Protein AF-X1G9B0-F1 (afdb_monomer_lite)

Radius of gyration: 18.04 Å; chains: 1; bounding box: 38×20×42 Å

Organism: NCBI:txid412755

InterPro domains:
  IPR016161 Aldehyde/histidinol dehydrogenase [SSF53720] (5-75)
  IPR016162 Aldehyde dehydrogenase, N-terminal [G3DSA:3.40.605.10] (1-76)

Foldseek 3Di:
DVVVVVVVVVVVVVVVVVVVVVVPDDPVVVVVVVVVVVVVCVVCVVVVQVVLVVVLVVCVVVVHDPVVSVVSHPDDDPPDD

Sequence (81 aa):
MKSAIEELEAKARAAKAASRKMAYLSAEVKNNALHNISNDLLAKKDGILAANQIDYQEAEASGMSAAMLDRLYGNPIPCIP

pLDDT: mean 90.65, std 14.31, range [40.78, 98.38]

Structure (mmCIF, N/CA/C/O backbone):
data_AF-X1G9B0-F1
#
_entry.id   AF-X1G9B0-F1
#
loop_
_atom_site.group_PDB
_atom_site.id
_atom_site.type_symbol
_atom_site.label_atom_id
_atom_site.label_alt_id
_atom_site.label_comp_id
_atom_site.label_asym_id
_atom_site.label_entity_id
_atom_site.label_seq_id
_atom_site.pdbx_PDB_ins_code
_atom_site.Cartn_x
_atom_site.Cartn_y
_atom_site.Cartn_z
_atom_site.occupancy
_atom_site.B_iso_or_equiv
_atom_site.auth_seq_id
_atom_site.auth_comp_id
_atom_site.auth_asym_id
_atom_site.auth_atom_id
_atom_site.pdbx_PDB_model_num
ATOM 1 N N . MET A 1 1 ? 8.305 3.510 23.002 1.00 56.62 1 MET A N 1
ATOM 2 C CA . MET A 1 1 ? 8.461 4.649 22.062 1.00 56.62 1 MET A CA 1
ATOM 3 C C . MET A 1 1 ? 9.709 4.573 21.179 1.00 56.62 1 MET A C 1
ATOM 5 O O . MET A 1 1 ? 9.569 4.929 20.020 1.00 56.62 1 MET A O 1
ATOM 9 N N . LYS A 1 2 ? 10.884 4.098 21.641 1.00 60.75 2 LYS A N 1
ATOM 10 C CA . LYS A 1 2 ? 12.084 3.957 20.775 1.00 60.75 2 LYS A CA 1
ATOM 11 C C . LYS A 1 2 ? 11.843 3.127 19.496 1.00 60.75 2 LYS A C 1
ATOM 13 O O . LYS A 1 2 ? 12.259 3.557 18.429 1.00 60.75 2 LYS A O 1
ATOM 18 N N . SER A 1 3 ? 11.053 2.050 19.572 1.00 86.62 3 SER A N 1
ATOM 19 C CA . SER A 1 3 ? 10.815 1.166 18.418 1.00 86.62 3 SER A CA 1
ATOM 20 C C . SER A 1 3 ? 10.035 1.801 17.260 1.00 86.62 3 SER A C 1
ATOM 22 O O . SER A 1 3 ? 10.312 1.486 16.111 1.00 86.62 3 SER A O 1
ATOM 24 N N . ALA A 1 4 ? 9.089 2.711 17.523 1.00 92.81 4 ALA A N 1
ATOM 25 C CA . ALA A 1 4 ? 8.292 3.329 16.458 1.00 92.81 4 ALA A CA 1
ATOM 26 C C . ALA A 1 4 ? 9.125 4.311 15.616 1.00 92.81 4 ALA A C 1
ATOM 28 O O . ALA A 1 4 ? 8.961 4.383 14.400 1.00 92.81 4 ALA A O 1
ATOM 29 N N . ILE A 1 5 ? 10.045 5.043 16.259 1.00 95.38 5 ILE A N 1
ATOM 30 C CA . ILE A 1 5 ? 10.985 5.936 15.566 1.00 95.38 5 ILE A CA 1
ATOM 31 C C . ILE A 1 5 ? 11.987 5.105 14.760 1.00 95.38 5 ILE A C 1
ATOM 33 O O . ILE A 1 5 ? 12.225 5.402 13.594 1.00 95.38 5 ILE A O 1
ATOM 37 N N . GLU A 1 6 ? 12.515 4.028 15.342 1.00 96.12 6 GLU A N 1
ATOM 38 C CA . GLU A 1 6 ? 13.430 3.108 14.655 1.00 96.12 6 GLU A CA 1
ATOM 39 C C . GLU A 1 6 ? 12.771 2.449 13.427 1.00 96.12 6 GLU A C 1
ATOM 41 O O . GLU A 1 6 ? 13.370 2.404 12.350 1.00 96.12 6 GLU A O 1
ATOM 46 N N . GLU A 1 7 ? 11.517 1.999 13.547 1.00 95.94 7 GLU A N 1
ATOM 47 C CA . GLU A 1 7 ? 10.745 1.433 12.435 1.00 95.94 7 GLU A CA 1
ATOM 48 C C . GLU A 1 7 ? 10.483 2.472 11.336 1.00 95.94 7 GLU A C 1
ATOM 50 O O . GLU A 1 7 ? 10.661 2.190 10.145 1.00 95.94 7 GLU A O 1
ATOM 55 N N . LEU A 1 8 ? 10.105 3.693 11.725 1.00 96.62 8 LEU A N 1
ATOM 56 C CA . LEU A 1 8 ? 9.897 4.801 10.797 1.00 96.62 8 LEU A CA 1
ATOM 57 C C . LEU A 1 8 ? 11.184 5.137 10.035 1.00 96.62 8 LEU A C 1
ATOM 59 O O . LEU A 1 8 ? 11.160 5.267 8.809 1.00 96.62 8 LEU A O 1
ATOM 63 N N . GLU A 1 9 ? 12.318 5.236 10.729 1.00 97.31 9 GLU A N 1
ATOM 64 C CA . GLU A 1 9 ? 13.619 5.491 10.110 1.00 97.31 9 GLU A CA 1
ATOM 65 C C . GLU A 1 9 ? 14.037 4.375 9.149 1.00 97.31 9 GLU A C 1
ATOM 67 O O . GLU A 1 9 ? 14.612 4.653 8.090 1.00 97.31 9 GLU A O 1
ATOM 72 N N . ALA A 1 10 ? 13.768 3.115 9.499 1.00 96.88 10 ALA A N 1
ATOM 73 C CA . ALA A 1 10 ? 14.050 1.973 8.637 1.00 96.88 10 ALA A CA 1
ATOM 74 C C . ALA A 1 10 ? 13.210 2.033 7.351 1.00 96.88 10 ALA A C 1
ATOM 76 O O . ALA A 1 10 ? 13.765 1.963 6.247 1.00 96.88 10 ALA A O 1
ATOM 77 N N . LYS A 1 11 ? 11.894 2.259 7.475 1.00 97.44 11 LYS A N 1
ATOM 78 C CA . LYS A 1 11 ? 10.977 2.434 6.335 1.00 97.44 11 LYS A CA 1
ATOM 79 C C . LYS A 1 11 ? 11.389 3.619 5.458 1.00 97.44 11 LYS A C 1
ATOM 81 O O . LYS A 1 11 ? 11.448 3.484 4.236 1.00 97.44 11 LYS A O 1
ATOM 86 N N . ALA A 1 12 ? 11.758 4.750 6.059 1.00 98.00 12 ALA A N 1
ATOM 87 C CA . ALA A 1 12 ? 12.190 5.944 5.334 1.00 98.00 12 ALA A CA 1
ATOM 88 C C . ALA A 1 12 ? 13.500 5.722 4.559 1.00 98.00 12 ALA A C 1
ATOM 90 O O . ALA A 1 12 ? 13.609 6.112 3.392 1.00 98.00 12 ALA A O 1
ATOM 91 N N . ARG A 1 13 ? 14.494 5.058 5.168 1.00 98.00 13 ARG A N 1
ATOM 92 C CA . ARG A 1 13 ? 15.755 4.702 4.495 1.00 98.00 13 ARG A CA 1
ATOM 93 C C . ARG A 1 13 ? 15.516 3.759 3.315 1.00 98.00 13 ARG A C 1
ATOM 95 O O . ARG A 1 13 ? 16.054 4.005 2.233 1.00 98.00 13 ARG A O 1
ATOM 102 N N . ALA A 1 14 ? 14.676 2.740 3.496 1.00 98.06 14 ALA A N 1
ATOM 103 C CA . ALA A 1 14 ? 14.308 1.808 2.432 1.00 98.06 14 ALA A CA 1
ATOM 104 C C . ALA A 1 14 ? 13.577 2.518 1.278 1.00 98.06 14 ALA A C 1
ATOM 106 O O . ALA A 1 14 ? 13.970 2.372 0.118 1.00 98.06 14 ALA A O 1
ATOM 107 N N . ALA A 1 15 ? 12.587 3.360 1.588 1.00 98.06 15 ALA A N 1
ATOM 108 C CA . ALA A 1 15 ? 11.853 4.140 0.594 1.00 98.06 15 ALA A CA 1
ATOM 109 C C . ALA A 1 15 ? 1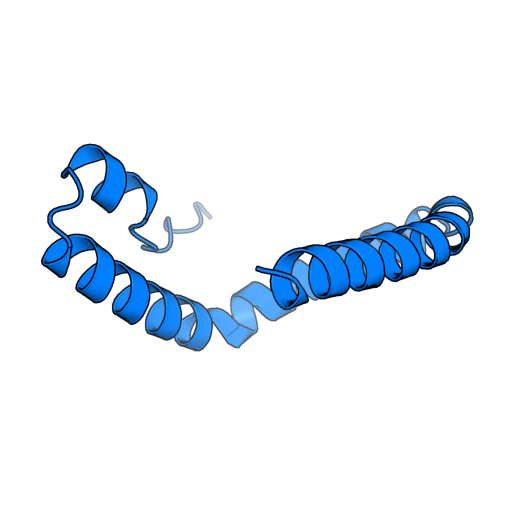2.776 5.088 -0.194 1.00 98.06 15 ALA A C 1
ATOM 111 O O . ALA A 1 15 ? 12.696 5.152 -1.421 1.00 98.06 15 ALA A O 1
ATOM 112 N N . LYS A 1 16 ? 13.715 5.769 0.482 1.00 98.06 16 LYS A N 1
ATOM 113 C CA . LYS A 1 16 ? 14.704 6.655 -0.161 1.00 98.06 16 LYS A CA 1
ATOM 114 C C . LYS A 1 16 ? 15.654 5.902 -1.095 1.00 98.06 16 LYS A C 1
ATOM 116 O O . LYS A 1 16 ? 16.059 6.441 -2.124 1.00 98.06 16 LYS A O 1
ATOM 121 N N . ALA A 1 17 ? 16.038 4.676 -0.746 1.00 97.62 17 ALA A N 1
ATOM 122 C CA . ALA A 1 17 ? 16.853 3.840 -1.621 1.00 97.62 17 ALA A CA 1
ATOM 123 C C . ALA A 1 17 ? 16.052 3.358 -2.845 1.00 97.62 17 ALA A C 1
ATOM 125 O O . ALA A 1 17 ? 16.555 3.406 -3.970 1.00 97.62 17 ALA A O 1
ATOM 126 N N . ALA A 1 18 ? 14.797 2.944 -2.643 1.00 97.69 18 ALA A N 1
ATOM 127 C CA . ALA A 1 18 ? 13.912 2.480 -3.708 1.00 97.69 18 ALA A CA 1
ATOM 128 C C . ALA A 1 18 ? 13.522 3.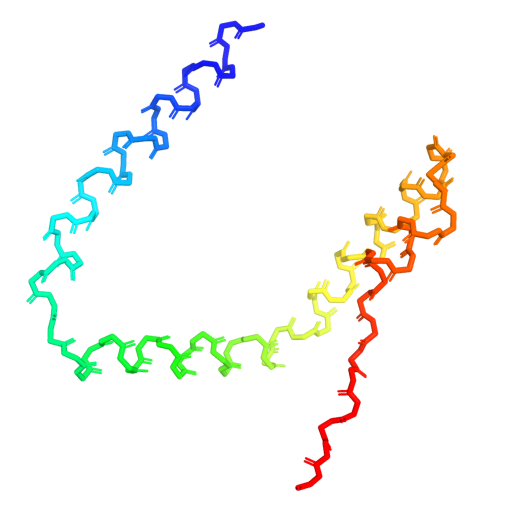598 -4.692 1.00 97.69 18 ALA A C 1
ATOM 130 O O . ALA A 1 18 ? 13.486 3.358 -5.900 1.00 97.69 18 ALA A O 1
ATOM 131 N N . SER A 1 19 ? 13.299 4.827 -4.209 1.00 98.00 19 SER A N 1
ATOM 132 C CA . SER A 1 19 ? 12.874 5.958 -5.047 1.00 98.00 19 SER A CA 1
ATOM 133 C C . SER A 1 19 ? 13.873 6.280 -6.156 1.00 98.00 19 SER A C 1
ATOM 135 O O . SER A 1 19 ? 13.471 6.563 -7.283 1.00 98.00 19 SER A O 1
ATOM 137 N N . ARG A 1 20 ? 15.178 6.149 -5.875 1.00 97.06 20 ARG A N 1
ATOM 138 C CA . ARG A 1 20 ? 16.237 6.332 -6.877 1.00 97.06 20 ARG A CA 1
ATOM 139 C C . ARG A 1 20 ? 16.083 5.356 -8.035 1.00 97.06 20 ARG A C 1
ATOM 141 O O . ARG A 1 20 ? 16.164 5.774 -9.179 1.00 97.06 20 ARG A O 1
ATOM 148 N N . LYS A 1 21 ? 15.829 4.075 -7.751 1.00 96.19 21 LYS A N 1
ATOM 149 C CA . LYS A 1 21 ? 15.604 3.062 -8.794 1.00 96.19 21 LYS A CA 1
ATOM 150 C C . LYS A 1 21 ? 14.319 3.355 -9.569 1.00 96.19 21 LYS A C 1
ATOM 152 O O . LYS A 1 21 ? 14.341 3.364 -10.793 1.00 96.19 21 LYS A O 1
ATOM 157 N N . MET A 1 22 ? 13.233 3.664 -8.858 1.00 96.19 22 MET A N 1
ATOM 158 C CA . MET A 1 22 ? 11.923 3.967 -9.446 1.00 96.19 22 MET A CA 1
ATOM 159 C C . MET A 1 22 ? 11.962 5.160 -10.415 1.00 96.19 22 MET A C 1
ATOM 161 O O . MET A 1 22 ? 11.284 5.146 -11.445 1.00 96.19 22 MET A O 1
ATOM 165 N N . ALA A 1 23 ? 12.778 6.177 -10.117 1.00 97.06 23 ALA A N 1
ATOM 166 C CA . ALA A 1 23 ? 12.939 7.359 -10.962 1.00 97.06 23 ALA A CA 1
ATOM 167 C C . ALA A 1 23 ? 13.465 7.022 -12.369 1.00 97.06 23 ALA A C 1
ATOM 169 O O . ALA A 1 23 ? 13.026 7.640 -13.335 1.00 97.06 23 ALA A O 1
ATOM 170 N N . TYR A 1 24 ? 14.336 6.016 -12.493 1.00 96.81 24 TYR A N 1
ATOM 171 C CA . TYR A 1 24 ? 14.944 5.616 -13.768 1.00 96.81 24 TYR A CA 1
ATOM 172 C C . TYR A 1 24 ? 14.167 4.534 -14.531 1.00 96.81 24 TYR A C 1
ATOM 174 O O . TYR A 1 24 ? 14.533 4.208 -15.658 1.00 96.81 24 TYR A O 1
ATOM 182 N N . LEU A 1 25 ? 13.105 3.963 -13.953 1.00 97.38 25 LEU A N 1
ATOM 183 C CA . LEU A 1 25 ? 12.289 2.971 -14.655 1.00 97.38 25 LEU A CA 1
ATOM 184 C C . LEU A 1 25 ? 11.502 3.612 -15.805 1.00 97.38 25 LEU A C 1
ATOM 186 O O . LEU A 1 25 ? 10.949 4.711 -15.665 1.00 97.38 25 LEU A O 1
ATOM 190 N N . SER A 1 26 ? 11.400 2.882 -16.918 1.00 98.00 26 SER A N 1
ATOM 191 C CA . SER A 1 26 ? 10.581 3.278 -18.062 1.00 98.00 26 SER A CA 1
ATOM 192 C C . SER A 1 26 ? 9.093 3.317 -17.698 1.00 98.00 26 SER A C 1
ATOM 194 O O . SER A 1 26 ? 8.642 2.684 -16.737 1.00 98.00 26 SER A O 1
ATOM 196 N N . ALA A 1 27 ? 8.313 4.065 -18.481 1.00 97.75 27 ALA A N 1
ATOM 197 C CA . ALA A 1 27 ? 6.859 4.093 -18.335 1.00 97.75 27 ALA A CA 1
ATOM 198 C C . ALA A 1 27 ? 6.239 2.698 -18.522 1.00 97.75 27 ALA A C 1
ATOM 200 O O . ALA A 1 27 ? 5.343 2.328 -17.775 1.00 97.75 27 ALA A O 1
ATOM 201 N N . GLU A 1 28 ? 6.765 1.897 -19.451 1.00 98.31 28 GLU A N 1
ATOM 202 C CA . GLU A 1 28 ? 6.301 0.530 -19.707 1.00 98.31 28 GLU A CA 1
ATOM 203 C C . GLU A 1 28 ? 6.412 -0.365 -18.467 1.00 98.31 28 GLU A C 1
ATOM 205 O O . GLU A 1 28 ? 5.436 -0.997 -18.068 1.00 98.31 28 GLU A O 1
ATOM 210 N N . VAL A 1 29 ? 7.568 -0.362 -17.793 1.00 98.25 29 VAL A N 1
ATOM 211 C CA . VAL A 1 29 ? 7.759 -1.154 -16.567 1.00 98.25 29 VAL A CA 1
ATOM 212 C C . VAL A 1 29 ? 6.800 -0.694 -15.467 1.00 98.25 29 VAL A C 1
ATOM 214 O O . VAL A 1 29 ? 6.224 -1.527 -14.766 1.00 98.25 29 VAL A O 1
ATOM 217 N N . LYS A 1 30 ? 6.586 0.621 -15.328 1.00 98.12 30 LYS A N 1
ATOM 218 C CA . LYS A 1 30 ? 5.638 1.180 -14.350 1.00 98.12 30 LYS A CA 1
ATOM 219 C C . LYS A 1 30 ? 4.201 0.755 -14.657 1.00 98.12 30 LYS A C 1
ATOM 221 O O . LYS A 1 30 ? 3.494 0.334 -13.748 1.00 98.12 30 LYS A O 1
ATOM 226 N N . ASN A 1 31 ? 3.792 0.802 -15.921 1.00 98.31 31 ASN A N 1
ATOM 227 C CA . ASN A 1 31 ? 2.450 0.405 -16.345 1.00 98.31 31 ASN A CA 1
ATOM 228 C C . ASN A 1 31 ? 2.212 -1.094 -16.128 1.00 98.31 31 ASN A C 1
ATOM 230 O O . ASN A 1 31 ? 1.182 -1.474 -15.576 1.00 98.31 31 ASN A O 1
ATOM 234 N N . ASN A 1 32 ? 3.189 -1.940 -16.460 1.00 98.38 32 ASN A N 1
ATOM 235 C CA . ASN A 1 32 ? 3.105 -3.378 -16.199 1.00 98.38 32 ASN A CA 1
ATOM 236 C C . ASN A 1 32 ? 2.981 -3.673 -14.698 1.00 98.38 32 ASN A C 1
ATOM 238 O O . ASN A 1 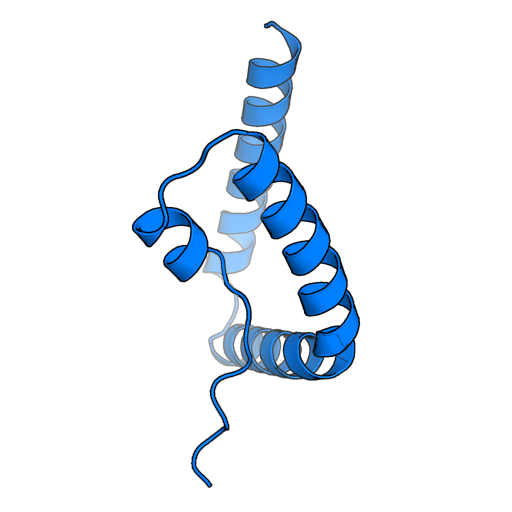32 ? 2.179 -4.514 -14.299 1.00 98.38 32 ASN A O 1
ATOM 242 N 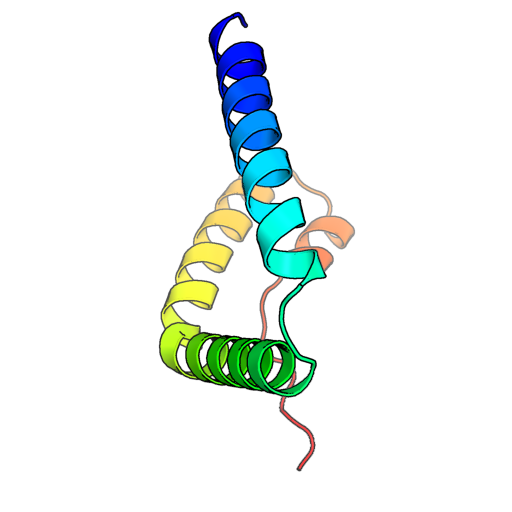N . ALA A 1 33 ? 3.711 -2.943 -13.847 1.00 97.94 33 ALA A N 1
ATOM 243 C CA . ALA A 1 33 ? 3.563 -3.064 -12.399 1.00 97.94 33 ALA A CA 1
ATOM 244 C C . ALA A 1 33 ? 2.148 -2.679 -11.924 1.00 97.94 33 ALA A C 1
ATOM 246 O O . ALA A 1 33 ? 1.583 -3.387 -11.094 1.00 97.94 33 ALA A O 1
ATOM 247 N N . LEU A 1 34 ? 1.550 -1.611 -12.468 1.00 98.12 34 LEU A N 1
ATOM 248 C CA . LEU A 1 34 ? 0.175 -1.207 -12.141 1.00 98.12 34 LEU A CA 1
ATOM 249 C C . LEU A 1 34 ? -0.860 -2.256 -12.574 1.00 98.12 34 LEU A C 1
ATOM 251 O O . LEU A 1 34 ? -1.757 -2.579 -11.795 1.00 98.12 34 LEU A O 1
ATOM 255 N N . HIS A 1 35 ? -0.717 -2.833 -13.771 1.00 98.38 35 HIS A N 1
ATOM 256 C CA . HIS A 1 35 ? -1.590 -3.919 -14.226 1.00 98.38 35 HIS A CA 1
ATOM 257 C C . HIS A 1 35 ? -1.470 -5.159 -13.339 1.00 98.38 35 HIS A C 1
ATOM 259 O O . HIS A 1 35 ? -2.487 -5.735 -12.956 1.00 98.38 35 HIS A O 1
ATOM 265 N N . ASN A 1 36 ? -0.250 -5.525 -12.942 1.00 98.31 36 ASN A N 1
ATOM 266 C CA . ASN A 1 36 ? -0.033 -6.636 -12.020 1.00 98.31 36 ASN A CA 1
ATOM 267 C C . ASN A 1 36 ? -0.682 -6.374 -10.658 1.00 98.31 36 ASN A C 1
ATOM 269 O O . ASN A 1 36 ? -1.357 -7.256 -10.144 1.00 98.31 36 ASN A O 1
ATOM 273 N N . ILE A 1 37 ? -0.551 -5.159 -10.109 1.00 98.00 37 ILE A N 1
ATOM 274 C CA . ILE A 1 37 ? -1.233 -4.772 -8.863 1.00 98.00 37 ILE A CA 1
ATOM 275 C C . ILE A 1 37 ? -2.753 -4.917 -9.016 1.00 98.00 37 ILE A C 1
ATOM 277 O O . ILE A 1 37 ? -3.389 -5.508 -8.149 1.00 98.00 37 ILE A O 1
ATOM 281 N N . SER A 1 38 ? -3.339 -4.430 -10.114 1.00 97.19 38 SER A N 1
ATOM 282 C CA . SER A 1 38 ? -4.782 -4.559 -10.363 1.00 97.19 38 SER A CA 1
ATOM 283 C C . SER A 1 38 ? -5.227 -6.021 -10.416 1.00 97.19 38 SER A C 1
ATOM 285 O O . SER A 1 38 ? -6.226 -6.386 -9.797 1.00 97.19 38 SER A O 1
ATOM 287 N N . ASN A 1 39 ? -4.483 -6.865 -11.131 1.00 97.25 39 ASN A N 1
ATOM 288 C CA . ASN A 1 39 ? -4.798 -8.286 -11.255 1.00 97.25 39 ASN A CA 1
ATOM 289 C C . ASN A 1 39 ? -4.681 -8.998 -9.903 1.00 97.25 39 ASN A C 1
ATOM 291 O O . ASN A 1 39 ? -5.556 -9.782 -9.543 1.00 97.25 39 ASN A O 1
ATOM 295 N N . ASP A 1 40 ? -3.649 -8.676 -9.124 1.00 97.69 40 ASP A N 1
ATOM 296 C CA . ASP A 1 40 ? -3.439 -9.231 -7.790 1.00 97.69 40 ASP A CA 1
ATOM 297 C C . ASP A 1 40 ? -4.538 -8.818 -6.808 1.00 97.69 40 ASP A C 1
ATOM 299 O O . ASP A 1 40 ? -4.977 -9.648 -6.013 1.00 97.69 40 ASP A O 1
ATOM 303 N N . LEU A 1 41 ? -5.005 -7.566 -6.864 1.00 95.81 41 LEU A N 1
ATOM 304 C CA . LEU A 1 41 ? -6.120 -7.094 -6.038 1.00 95.81 41 LEU A CA 1
ATOM 305 C C . LEU A 1 41 ? -7.402 -7.878 -6.331 1.00 95.81 41 LEU A C 1
ATOM 307 O O . LEU A 1 41 ? -8.108 -8.261 -5.401 1.00 95.81 41 LEU A O 1
ATOM 311 N N . LEU A 1 42 ? -7.684 -8.160 -7.60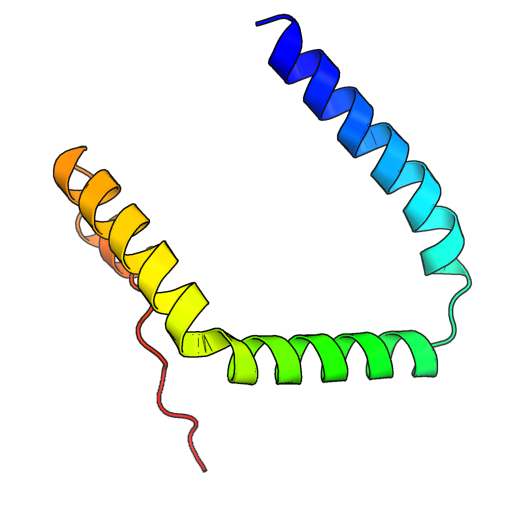7 1.00 95.75 42 LEU A N 1
ATOM 312 C CA . LEU A 1 42 ? -8.833 -8.975 -8.002 1.00 95.75 42 LEU A CA 1
ATOM 313 C C . LEU A 1 42 ? -8.662 -10.437 -7.572 1.00 95.75 42 LEU A C 1
ATOM 315 O O . LEU A 1 42 ? -9.581 -11.016 -6.999 1.00 95.75 42 LEU A O 1
ATOM 319 N N . ALA A 1 43 ? -7.481 -11.018 -7.791 1.00 96.31 43 ALA A N 1
ATOM 320 C CA . ALA A 1 43 ? -7.189 -12.407 -7.439 1.00 96.31 43 ALA A CA 1
ATOM 321 C C . ALA A 1 43 ? -7.203 -12.658 -5.921 1.00 96.31 43 ALA A C 1
ATOM 323 O O . ALA A 1 43 ? -7.541 -13.752 -5.478 1.00 96.31 43 ALA A O 1
ATOM 324 N N . LYS A 1 44 ? -6.837 -11.651 -5.118 1.00 96.19 44 LYS A N 1
ATOM 325 C CA . LYS A 1 44 ? -6.765 -11.726 -3.647 1.00 96.19 44 LYS A CA 1
ATOM 326 C C . LYS A 1 44 ? -7.946 -11.042 -2.955 1.00 96.19 44 LYS A C 1
ATOM 328 O O . LYS A 1 44 ? -7.906 -10.866 -1.736 1.00 96.19 44 LYS A O 1
ATOM 333 N N . LYS A 1 45 ? -8.987 -10.673 -3.709 1.00 94.56 45 LYS A N 1
ATOM 334 C CA . LYS A 1 45 ? -10.148 -9.911 -3.231 1.00 94.56 45 LYS A CA 1
ATOM 335 C C . LYS A 1 45 ? -10.725 -10.483 -1.941 1.00 94.56 45 LYS A C 1
ATOM 337 O O . LYS A 1 45 ? -10.843 -9.755 -0.964 1.00 94.56 45 LYS A O 1
ATOM 342 N N . ASP A 1 46 ? -11.020 -11.778 -1.910 1.00 92.75 46 ASP A N 1
ATOM 343 C CA . ASP A 1 46 ? -11.680 -12.399 -0.758 1.00 92.75 46 ASP A CA 1
ATOM 344 C C . ASP A 1 46 ? -10.828 -12.317 0.516 1.00 92.75 46 ASP A C 1
ATOM 346 O O . ASP A 1 46 ? -11.351 -12.057 1.597 1.00 92.75 46 ASP A O 1
ATOM 350 N N . GLY A 1 47 ? -9.503 -12.450 0.392 1.00 95.44 47 GLY A N 1
ATOM 351 C CA . GLY A 1 47 ? -8.581 -12.294 1.520 1.00 95.44 47 GLY A CA 1
ATOM 352 C C . GLY A 1 47 ? -8.498 -10.851 2.023 1.00 95.44 47 GLY A C 1
ATOM 353 O O . GLY A 1 47 ? -8.460 -10.622 3.230 1.00 95.44 47 GLY A O 1
ATOM 354 N N . ILE A 1 48 ? -8.516 -9.876 1.110 1.00 94.62 48 ILE A N 1
ATOM 355 C CA . ILE A 1 48 ? -8.535 -8.446 1.454 1.00 94.62 48 ILE A CA 1
ATOM 356 C C . ILE A 1 48 ? -9.840 -8.091 2.179 1.00 94.62 48 ILE A C 1
ATOM 358 O O . ILE A 1 48 ? -9.804 -7.411 3.202 1.00 94.62 48 ILE A O 1
ATOM 362 N N . LEU A 1 49 ? -10.980 -8.584 1.685 1.00 94.12 49 LEU A N 1
ATOM 363 C CA . LEU A 1 49 ? -12.291 -8.372 2.303 1.00 94.12 49 LEU A CA 1
ATOM 364 C C . LEU A 1 49 ? -12.391 -9.031 3.680 1.00 94.12 49 LEU A C 1
ATOM 366 O O . LEU A 1 49 ? -12.888 -8.413 4.617 1.00 94.12 49 LEU A O 1
ATOM 370 N N . ALA A 1 50 ? -11.877 -10.254 3.824 1.00 93.88 50 ALA A N 1
ATOM 371 C CA . ALA A 1 50 ? -11.839 -10.943 5.109 1.00 93.88 50 ALA A CA 1
ATOM 372 C C . ALA A 1 50 ? -10.989 -10.183 6.141 1.00 93.88 50 ALA A C 1
ATOM 374 O O . ALA A 1 50 ? -11.410 -10.045 7.286 1.00 93.88 50 ALA A O 1
ATOM 375 N N . ALA A 1 51 ? -9.830 -9.650 5.738 1.00 95.75 51 ALA A N 1
ATOM 376 C CA . ALA A 1 51 ? -8.998 -8.824 6.612 1.00 95.75 51 ALA A CA 1
ATOM 377 C C . ALA A 1 51 ? -9.706 -7.516 7.009 1.00 95.75 51 ALA A C 1
ATOM 379 O O . ALA A 1 51 ? -9.786 -7.199 8.192 1.00 95.75 51 ALA A O 1
ATOM 380 N N . ASN A 1 52 ? -10.310 -6.808 6.048 1.00 95.06 52 ASN A N 1
ATOM 381 C CA . ASN A 1 52 ? -11.053 -5.577 6.325 1.00 95.06 52 ASN A CA 1
ATOM 382 C C . ASN A 1 52 ? -12.272 -5.808 7.235 1.00 95.06 52 ASN A C 1
ATOM 384 O O . ASN A 1 52 ? -12.611 -4.943 8.036 1.00 95.06 52 ASN A O 1
ATOM 388 N N . GLN A 1 53 ? -12.915 -6.976 7.156 1.00 93.25 53 GLN A N 1
ATOM 389 C CA . GLN A 1 53 ? -14.027 -7.322 8.040 1.00 93.25 53 GLN A CA 1
ATOM 390 C C . GLN A 1 53 ? -13.591 -7.445 9.508 1.00 93.25 53 GLN A C 1
ATOM 392 O O . GLN A 1 53 ? -14.373 -7.091 10.394 1.00 93.25 53 GLN A O 1
ATOM 397 N N . ILE A 1 54 ? -12.369 -7.922 9.765 1.00 95.75 54 ILE A N 1
ATOM 398 C CA . ILE A 1 54 ? -11.780 -7.955 11.112 1.00 95.75 54 ILE A CA 1
ATOM 399 C C . ILE A 1 54 ? -11.547 -6.519 11.591 1.00 95.75 54 ILE A C 1
ATOM 401 O O . ILE A 1 54 ? -12.035 -6.153 12.658 1.00 95.75 54 ILE A O 1
ATOM 405 N N . ASP A 1 55 ? -10.919 -5.681 10.758 1.00 95.62 55 ASP A N 1
ATOM 406 C CA . ASP A 1 55 ? -10.686 -4.265 11.074 1.00 95.62 55 ASP A CA 1
ATOM 407 C C . ASP A 1 55 ? -12.001 -3.526 11.376 1.00 95.62 55 ASP A C 1
ATOM 409 O O . ASP A 1 55 ? -12.080 -2.721 12.304 1.00 95.62 55 ASP A O 1
ATOM 413 N N . TYR A 1 56 ? -13.061 -3.815 10.613 1.00 94.81 56 TYR A N 1
ATOM 414 C CA . TYR A 1 56 ? -14.385 -3.232 10.820 1.00 94.81 56 TYR A CA 1
ATOM 415 C C . TYR A 1 56 ? -14.965 -3.613 12.186 1.00 94.81 56 TYR A C 1
ATOM 417 O O . TYR A 1 56 ? -15.463 -2.746 12.900 1.00 94.81 56 TYR A O 1
ATOM 425 N N . GLN A 1 57 ? -14.888 -4.894 12.562 1.00 94.50 57 GLN A N 1
ATOM 426 C CA . GLN A 1 57 ? -15.397 -5.380 13.850 1.00 94.50 57 GLN A CA 1
ATOM 427 C C . GLN A 1 57 ? -14.636 -4.759 15.024 1.00 94.50 57 GLN A C 1
ATOM 429 O O . GLN A 1 57 ? -15.251 -4.341 16.006 1.00 94.50 57 GLN A O 1
ATOM 434 N N . GLU A 1 58 ? -13.311 -4.650 14.916 1.00 96.62 58 GLU A N 1
ATOM 435 C CA . GLU A 1 58 ? -12.486 -3.986 15.928 1.00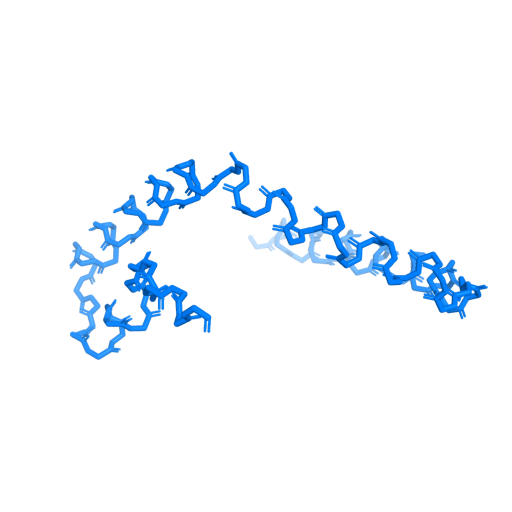 96.62 58 GLU A CA 1
ATOM 436 C C . GLU A 1 58 ? -12.836 -2.498 16.050 1.00 96.62 58 GLU A C 1
ATOM 438 O O . GLU A 1 58 ? -12.986 -1.973 17.157 1.00 96.62 58 GLU A O 1
ATOM 443 N N . ALA A 1 59 ? -13.022 -1.816 14.920 1.00 95.25 59 ALA A N 1
ATOM 444 C CA . ALA A 1 59 ? -13.354 -0.401 14.907 1.00 95.25 59 ALA A CA 1
ATOM 445 C C . ALA A 1 59 ? -14.763 -0.126 15.460 1.00 95.25 59 ALA A C 1
ATOM 447 O O . ALA A 1 59 ? -14.945 0.819 16.234 1.00 95.25 59 ALA A O 1
ATOM 448 N N . GLU A 1 60 ? -15.743 -0.969 15.130 1.00 94.88 60 GLU A N 1
ATOM 449 C CA . GLU A 1 60 ? -17.096 -0.909 15.691 1.00 94.88 60 GLU A CA 1
ATOM 450 C C . GLU A 1 60 ? -17.063 -1.114 17.211 1.00 94.88 60 GLU A C 1
ATOM 452 O O . GLU A 1 60 ? -17.603 -0.295 17.958 1.00 94.88 60 GLU A O 1
ATOM 457 N N . ALA A 1 61 ? -16.336 -2.132 17.682 1.00 96.62 61 ALA A N 1
ATOM 458 C CA . ALA A 1 61 ? -16.160 -2.399 19.108 1.00 96.62 61 ALA A CA 1
ATOM 459 C C . ALA A 1 61 ? -15.435 -1.260 19.849 1.00 96.62 61 ALA A C 1
ATOM 461 O O . ALA A 1 61 ? -15.699 -1.022 21.028 1.00 96.62 61 ALA A O 1
ATOM 462 N N . SER A 1 62 ? -14.554 -0.522 19.164 1.00 96.50 62 SER A N 1
ATOM 463 C CA . SER A 1 62 ? -13.863 0.651 19.718 1.00 96.50 62 SER A CA 1
ATOM 464 C C . SER A 1 62 ? -14.744 1.906 19.836 1.00 96.50 62 SER A C 1
ATOM 466 O O . SER A 1 62 ? -14.301 2.914 20.389 1.00 96.50 62 SER A O 1
ATOM 468 N N . GLY A 1 63 ? -15.989 1.860 19.343 1.00 95.94 63 GLY A N 1
ATOM 469 C CA . GLY A 1 63 ? -16.927 2.986 19.377 1.00 95.94 63 GLY A CA 1
ATOM 470 C C . GLY A 1 63 ? -16.728 3.996 18.244 1.00 95.94 63 GLY A C 1
ATOM 471 O O . GLY A 1 63 ? -17.062 5.174 18.401 1.00 95.94 63 GLY A O 1
ATOM 472 N N . MET A 1 64 ? -16.162 3.571 17.110 1.00 95.62 64 MET A N 1
ATOM 473 C CA . MET A 1 64 ? -15.967 4.437 15.949 1.00 95.62 64 MET A CA 1
ATOM 474 C C . MET A 1 64 ? -17.312 4.927 15.383 1.00 95.62 64 MET A C 1
ATOM 476 O O . MET A 1 64 ? -18.309 4.208 15.377 1.00 95.62 64 MET A O 1
ATOM 480 N N . SER A 1 65 ? -17.362 6.178 14.910 1.00 95.81 65 SER A N 1
ATOM 481 C CA . SER A 1 65 ? -18.612 6.763 14.413 1.00 95.81 65 SER A CA 1
ATOM 482 C C . SER A 1 65 ? -19.107 6.064 13.145 1.00 95.81 65 SER A C 1
ATOM 484 O O . SER A 1 65 ? -18.313 5.611 12.322 1.00 95.81 65 SER A O 1
ATOM 486 N N . ALA A 1 66 ? -20.425 6.061 12.931 1.00 92.19 66 ALA A N 1
ATOM 487 C CA . ALA A 1 66 ? -21.035 5.469 11.738 1.00 92.19 66 ALA A CA 1
ATOM 488 C C . ALA A 1 66 ? -20.450 6.023 10.422 1.00 92.19 66 ALA A C 1
ATOM 490 O O . ALA A 1 66 ? -20.207 5.268 9.488 1.00 92.19 66 ALA A O 1
ATOM 491 N N . ALA A 1 67 ? -20.143 7.325 10.366 1.00 93.12 67 ALA A N 1
ATOM 492 C CA . ALA A 1 67 ? -19.521 7.947 9.193 1.00 93.12 67 ALA A CA 1
ATOM 493 C C . ALA A 1 67 ? -18.090 7.442 8.926 1.00 93.12 67 ALA A C 1
ATOM 495 O O . ALA A 1 67 ? -17.645 7.404 7.780 1.00 93.12 67 ALA A O 1
ATOM 496 N N . MET A 1 68 ? -17.355 7.074 9.976 1.00 93.44 68 MET A N 1
ATOM 497 C CA . MET A 1 68 ? -16.018 6.496 9.852 1.00 93.44 68 MET A CA 1
ATOM 498 C C . MET A 1 68 ? -16.079 4.999 9.529 1.00 93.44 68 MET A C 1
ATOM 500 O O . MET A 1 68 ? -15.244 4.517 8.769 1.00 93.44 68 MET A O 1
ATOM 504 N N . LEU A 1 69 ? -17.070 4.273 10.052 1.00 93.50 69 LEU A N 1
ATOM 505 C CA . LEU A 1 69 ? -17.314 2.871 9.696 1.00 93.50 69 LEU A CA 1
ATOM 506 C C . LEU A 1 69 ? -17.700 2.726 8.220 1.00 93.50 69 LEU A C 1
ATOM 508 O O . LEU A 1 69 ? -17.166 1.854 7.545 1.00 93.50 69 LEU A O 1
ATOM 512 N N . ASP A 1 70 ? -18.523 3.631 7.686 1.00 91.06 70 ASP A N 1
ATOM 513 C CA . ASP A 1 70 ? -18.872 3.670 6.257 1.00 91.06 70 ASP A CA 1
ATOM 514 C C . ASP A 1 70 ? -17.637 3.865 5.359 1.00 91.06 70 ASP A C 1
ATOM 516 O O . ASP A 1 70 ? -17.472 3.187 4.350 1.00 91.06 70 ASP A O 1
ATOM 520 N N . ARG A 1 71 ? -16.687 4.717 5.775 1.00 92.19 71 ARG A N 1
ATOM 521 C CA . ARG A 1 71 ? -15.391 4.890 5.088 1.00 92.19 71 ARG A CA 1
ATOM 522 C C . ARG A 1 71 ? -14.523 3.631 5.119 1.00 92.19 71 ARG A C 1
ATOM 524 O O . ARG A 1 71 ? -13.719 3.442 4.208 1.00 92.19 71 ARG A O 1
ATOM 531 N N . LEU A 1 72 ? -14.627 2.839 6.186 1.00 92.19 72 LEU A N 1
ATOM 532 C CA . LEU A 1 72 ? -13.871 1.599 6.368 1.00 92.19 72 LEU A CA 1
ATOM 533 C C . LEU A 1 72 ? -14.530 0.411 5.654 1.00 92.19 72 LEU A C 1
ATOM 535 O O . LEU A 1 72 ? -13.852 -0.579 5.387 1.00 92.19 72 LEU A O 1
ATOM 539 N N . TYR A 1 73 ? -15.824 0.509 5.347 1.00 85.31 73 TYR A N 1
ATOM 540 C CA . TYR A 1 73 ? -16.619 -0.572 4.787 1.00 85.31 73 TYR A CA 1
ATOM 541 C C . TYR A 1 73 ? -16.128 -0.970 3.390 1.00 85.31 73 TYR A C 1
ATOM 543 O O . TYR A 1 73 ? -16.278 -0.245 2.407 1.00 85.31 73 TYR A O 1
ATOM 551 N N . GLY A 1 74 ? -15.539 -2.159 3.296 1.00 67.44 74 GLY A N 1
ATOM 552 C CA . GLY A 1 74 ? -14.921 -2.668 2.080 1.00 67.44 74 GLY A CA 1
ATOM 553 C C . GLY A 1 74 ? -15.867 -3.374 1.111 1.00 67.44 74 GLY A C 1
ATOM 554 O O . GLY A 1 74 ? -15.451 -4.362 0.523 1.00 67.44 74 GLY A O 1
ATOM 555 N N . ASN A 1 75 ? -17.120 -2.958 0.900 1.00 66.00 75 ASN A N 1
ATOM 556 C CA . ASN A 1 75 ? -17.938 -3.658 -0.104 1.00 66.00 75 ASN A CA 1
ATOM 557 C C . ASN A 1 75 ? -17.421 -3.381 -1.528 1.00 66.00 75 ASN A C 1
ATOM 559 O O . ASN A 1 75 ? -17.172 -2.224 -1.879 1.00 66.00 75 ASN A O 1
ATOM 563 N N . PRO A 1 76 ? -17.302 -4.400 -2.396 1.00 56.12 76 PRO A N 1
ATOM 564 C CA . PRO A 1 76 ? -16.955 -4.172 -3.787 1.00 56.12 76 PRO A CA 1
ATOM 565 C C . PRO A 1 76 ? -18.087 -3.409 -4.481 1.00 56.12 76 PRO A C 1
ATOM 567 O O . PRO A 1 76 ? -19.198 -3.920 -4.615 1.00 56.12 76 PRO A O 1
ATOM 570 N N . ILE A 1 77 ? -17.790 -2.199 -4.962 1.00 53.91 77 ILE A N 1
ATOM 571 C CA . ILE A 1 77 ? -18.648 -1.508 -5.929 1.00 53.91 77 ILE A CA 1
ATOM 572 C C . ILE A 1 77 ? -18.776 -2.452 -7.134 1.00 53.91 77 ILE A C 1
ATOM 574 O O . ILE A 1 77 ? -17.742 -2.898 -7.645 1.00 53.91 77 ILE A O 1
ATOM 578 N N . PRO A 1 78 ? -19.994 -2.812 -7.581 1.00 48.06 78 PRO A N 1
ATOM 579 C CA . PRO A 1 78 ? -20.140 -3.607 -8.787 1.00 48.06 78 PRO A CA 1
ATOM 580 C C . PRO A 1 78 ? -19.464 -2.844 -9.923 1.00 48.06 78 PRO A C 1
ATOM 582 O O . PRO A 1 78 ? -19.805 -1.691 -10.189 1.00 48.06 78 PRO A O 1
ATOM 585 N N . CYS A 1 79 ? -18.464 -3.466 -10.549 1.00 44.06 79 CYS A N 1
ATOM 586 C CA . CYS A 1 79 ? -17.876 -2.937 -11.767 1.00 44.06 79 CYS A CA 1
ATOM 587 C C . CYS A 1 79 ? -19.027 -2.729 -12.757 1.00 44.06 79 CYS A C 1
ATOM 589 O O . CYS A 1 79 ? -19.689 -3.692 -13.143 1.00 44.06 79 CYS A O 1
ATOM 591 N N . ILE A 1 80 ? -19.311 -1.469 -13.089 1.00 40.78 80 ILE A N 1
ATOM 592 C CA . ILE A 1 80 ? -20.196 -1.140 -14.204 1.00 40.78 80 ILE A CA 1
ATOM 593 C C . ILE A 1 80 ? -19.534 -1.759 -15.451 1.00 40.78 80 ILE A C 1
ATOM 595 O O . ILE A 1 80 ? -18.310 -1.627 -15.567 1.00 40.78 80 ILE A O 1
ATOM 599 N N . PRO A 1 81 ? -20.288 -2.495 -16.290 1.00 45.50 81 PRO A N 1
ATOM 600 C CA . PRO A 1 81 ? -19.747 -3.208 -17.448 1.00 45.50 81 PRO A CA 1
ATOM 601 C C . PRO A 1 81 ? -18.974 -2.304 -18.411 1.00 45.50 81 PRO A C 1
ATOM 603 O O . PRO A 1 81 ? -19.333 -1.109 -18.527 1.00 45.50 81 PRO A O 1
#

Secondary structure (DSSP, 8-state):
-HHHHHHHHHHHHHHHHHHHHHHHS-HHHHHHHHHHHHHHHHHTHHHHHHHHHHHHHHHHHTT--HHHHHHH--PPPP---